Protein AF-A0A923M7L5-F1 (afdb_monomer_lite)

Structure (mmCIF, N/CA/C/O backbone):
data_AF-A0A923M7L5-F1
#
_entry.id   AF-A0A923M7L5-F1
#
loop_
_atom_site.group_PDB
_atom_site.id
_atom_site.type_symbol
_atom_site.label_atom_id
_atom_site.label_alt_id
_atom_site.label_comp_id
_atom_site.label_asym_id
_atom_site.label_entity_id
_atom_site.label_seq_id
_atom_site.pdbx_PDB_ins_code
_atom_site.Cartn_x
_atom_site.Cartn_y
_atom_site.Cartn_z
_atom_site.occupancy
_atom_site.B_iso_or_equiv
_atom_site.auth_seq_id
_atom_site.auth_comp_id
_atom_site.auth_asym_id
_atom_site.auth_atom_id
_atom_site.pdbx_PDB_model_num
ATOM 1 N N . MET A 1 1 ? -52.951 25.744 51.377 1.00 49.19 1 MET A N 1
ATOM 2 C CA . MET A 1 1 ? -53.387 24.644 50.490 1.00 49.19 1 MET A CA 1
ATOM 3 C C . MET A 1 1 ? -53.235 25.124 49.049 1.00 49.19 1 MET A C 1
ATOM 5 O O . MET A 1 1 ? -54.128 25.783 48.545 1.00 49.19 1 MET A O 1
ATOM 9 N N . LEU A 1 2 ? -52.065 24.909 48.439 1.00 42.78 2 LEU A N 1
ATOM 10 C CA . LEU A 1 2 ? -51.762 25.259 47.042 1.00 42.78 2 LEU A CA 1
ATOM 11 C C . LEU A 1 2 ? -51.123 24.039 46.345 1.00 42.78 2 LEU A C 1
ATOM 13 O O . LEU A 1 2 ? -50.432 23.270 47.021 1.00 42.78 2 LEU A O 1
ATOM 17 N N . PRO A 1 3 ? -51.369 23.828 45.039 1.00 54.91 3 PRO A N 1
ATOM 18 C CA . PRO A 1 3 ? -51.167 22.542 44.380 1.00 54.91 3 PRO A CA 1
ATOM 19 C C . PRO A 1 3 ? -49.726 22.342 43.880 1.00 54.91 3 PRO A C 1
ATOM 21 O O . PRO A 1 3 ? -49.092 23.247 43.348 1.00 54.91 3 PRO A O 1
ATOM 24 N N . ARG A 1 4 ? -49.230 21.108 44.039 1.00 51.22 4 ARG A N 1
ATOM 25 C CA . ARG A 1 4 ? -47.851 20.635 43.802 1.00 51.22 4 ARG A CA 1
ATOM 26 C C . ARG A 1 4 ? -47.690 19.838 42.488 1.00 51.22 4 ARG A C 1
ATOM 28 O O . ARG A 1 4 ? -46.887 18.916 42.437 1.00 51.22 4 ARG A O 1
ATOM 35 N N . ILE A 1 5 ? -48.483 20.117 41.447 1.00 56.72 5 ILE A N 1
ATOM 36 C CA . ILE A 1 5 ? -48.653 19.167 40.317 1.00 56.72 5 ILE A CA 1
ATOM 37 C C . ILE A 1 5 ? -48.049 19.638 38.972 1.00 56.72 5 ILE A C 1
ATOM 39 O O . ILE A 1 5 ? -47.994 18.869 38.022 1.00 56.72 5 ILE A O 1
ATOM 43 N N . ALA A 1 6 ? -47.492 20.843 38.852 1.00 53.41 6 ALA A N 1
ATOM 44 C CA . ALA A 1 6 ? -47.157 21.404 37.531 1.00 53.41 6 ALA A CA 1
ATOM 45 C C . ALA A 1 6 ? -45.663 21.362 37.124 1.00 53.41 6 ALA A C 1
ATOM 47 O O . ALA A 1 6 ? -45.173 22.337 36.565 1.00 53.41 6 ALA A O 1
ATOM 48 N N . LEU A 1 7 ? -44.905 20.290 37.410 1.00 53.66 7 LEU A N 1
ATOM 49 C CA . LEU A 1 7 ? -43.446 20.288 37.145 1.00 53.66 7 LEU A CA 1
ATOM 50 C C . LEU A 1 7 ? -42.842 18.951 36.669 1.00 53.66 7 LEU A C 1
ATOM 52 O O . LEU A 1 7 ? -41.665 18.693 36.899 1.00 53.66 7 LEU A O 1
ATOM 56 N N . LEU A 1 8 ? -43.623 18.098 35.994 1.00 55.53 8 LEU A N 1
ATOM 57 C CA . LEU A 1 8 ? -43.165 16.764 35.554 1.00 55.53 8 LEU A CA 1
ATOM 58 C C . LEU A 1 8 ? -43.290 16.475 34.047 1.00 55.53 8 LEU A C 1
ATOM 60 O O . LEU A 1 8 ? -43.042 15.352 33.622 1.00 55.53 8 LEU A O 1
ATOM 64 N N . SER A 1 9 ? -43.623 17.462 33.214 1.00 52.53 9 SER A N 1
ATOM 65 C CA . SER A 1 9 ? -43.976 17.233 31.801 1.00 52.53 9 SER A CA 1
ATOM 66 C C . SER A 1 9 ? -43.122 18.010 30.788 1.00 52.53 9 SER A C 1
ATOM 68 O O . SER A 1 9 ? -43.642 18.452 29.769 1.00 52.53 9 SER A O 1
ATOM 70 N N . LEU A 1 10 ? -41.818 18.188 31.044 1.00 53.19 10 LEU A N 1
ATOM 71 C CA . LEU A 1 10 ? -40.921 18.933 30.136 1.00 53.19 10 LEU A CA 1
ATOM 72 C C . LEU A 1 10 ? -39.550 18.273 29.872 1.00 53.19 10 LEU A C 1
ATOM 74 O O . LEU A 1 10 ? -38.581 18.960 29.569 1.00 53.19 10 LEU A O 1
ATOM 78 N N . LEU A 1 11 ? -39.461 16.940 29.959 1.00 58.88 11 LEU A N 1
ATOM 79 C CA . LEU A 1 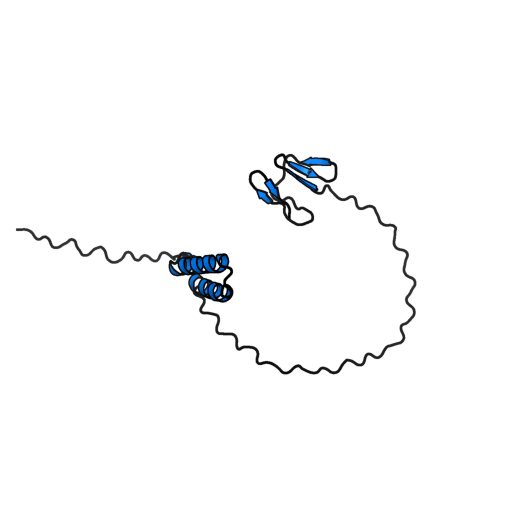11 ? -38.234 16.176 29.646 1.00 58.88 11 LEU A CA 1
ATOM 80 C C . LEU A 1 11 ? -38.398 15.145 28.514 1.00 58.88 11 LEU A C 1
ATOM 82 O O . LEU A 1 11 ? -37.556 14.270 28.341 1.00 58.88 11 LEU A O 1
ATOM 86 N N . ALA A 1 12 ? -39.453 15.257 27.709 1.00 55.94 12 ALA A N 1
ATOM 87 C CA . ALA A 1 12 ? -39.568 14.534 26.446 1.00 55.94 12 ALA A CA 1
ATOM 88 C C . ALA A 1 12 ? -39.401 15.545 25.304 1.00 55.94 12 ALA A C 1
ATOM 90 O O . ALA A 1 12 ? -39.971 16.624 25.390 1.00 55.94 12 ALA A O 1
ATOM 91 N N . PHE A 1 13 ? -38.662 15.186 24.251 1.00 53.50 13 PHE A N 1
ATOM 92 C CA . PHE A 1 13 ? -38.372 15.978 23.037 1.00 53.50 13 PHE A CA 1
ATOM 93 C C . PHE A 1 13 ? -37.066 16.787 22.999 1.00 53.50 13 PHE A C 1
ATOM 95 O O . PHE A 1 13 ? -37.038 17.930 22.558 1.00 53.50 13 PHE A O 1
ATOM 102 N N . ALA A 1 14 ? -35.944 16.136 23.317 1.00 50.66 14 ALA A N 1
ATOM 103 C CA . ALA A 1 14 ? -34.632 16.560 22.815 1.00 50.66 14 ALA A CA 1
ATOM 104 C C . ALA A 1 14 ? -33.859 15.397 22.165 1.00 50.66 14 ALA A C 1
ATOM 106 O O . ALA A 1 14 ? -32.672 15.208 22.405 1.00 50.66 14 ALA A O 1
ATOM 107 N N . SER A 1 15 ? -34.519 14.611 21.310 1.00 52.31 15 SER A N 1
ATOM 108 C CA . SER A 1 15 ? -33.831 13.752 20.333 1.00 52.31 15 SER A CA 1
ATOM 109 C C . SER A 1 15 ? -33.617 14.557 19.054 1.00 52.31 15 SER A C 1
ATOM 111 O O . SER A 1 15 ? -34.221 14.296 18.018 1.00 52.31 15 SER A O 1
ATOM 113 N N . ILE A 1 16 ? -32.813 15.615 19.164 1.00 52.38 16 ILE A N 1
ATOM 114 C CA . ILE A 1 16 ? -32.371 16.390 18.008 1.00 52.38 16 ILE A CA 1
ATOM 115 C C . ILE A 1 16 ? -31.444 15.474 17.213 1.00 52.38 16 ILE A C 1
ATOM 117 O O . ILE A 1 16 ? -30.499 14.906 17.765 1.00 52.38 16 ILE A O 1
ATOM 121 N N . ALA A 1 17 ? -31.759 15.313 15.932 1.00 51.75 17 ALA A N 1
ATOM 122 C CA . ALA A 1 17 ? -30.982 14.598 14.938 1.00 51.75 17 ALA A CA 1
ATOM 123 C C . ALA A 1 17 ? -29.565 15.184 14.832 1.00 51.75 17 ALA A C 1
ATOM 125 O O . ALA A 1 17 ? -29.267 16.005 13.970 1.00 51.75 17 ALA A O 1
ATOM 126 N N . ASN A 1 18 ? -28.669 14.750 15.714 1.00 53.81 18 ASN A N 1
ATOM 127 C CA . ASN A 1 18 ? -27.264 14.705 15.370 1.00 53.81 18 ASN A CA 1
ATOM 128 C C . ASN A 1 18 ? -27.171 13.668 14.260 1.00 53.81 18 ASN A C 1
ATOM 130 O O . ASN A 1 18 ? -27.592 12.528 14.458 1.00 53.81 18 ASN A O 1
ATOM 134 N N . ALA A 1 19 ? -26.653 14.059 13.100 1.00 54.62 19 ALA A N 1
ATOM 135 C CA . ALA A 1 19 ? -26.114 13.111 12.142 1.00 54.62 19 ALA A CA 1
ATOM 136 C C . ALA A 1 19 ? -24.983 12.362 12.862 1.00 54.62 19 ALA A C 1
ATOM 138 O O . ALA A 1 19 ? -23.826 12.777 12.846 1.00 54.62 19 ALA A O 1
ATOM 139 N N . GLN A 1 20 ? -25.357 11.344 13.637 1.00 64.44 20 GLN A N 1
ATOM 140 C CA . GLN A 1 20 ? -24.447 10.475 14.348 1.00 64.44 20 GLN A CA 1
ATOM 141 C C . GLN A 1 20 ? -23.643 9.807 13.256 1.00 64.44 20 GLN A C 1
ATOM 143 O O . GLN A 1 20 ? -24.189 9.044 12.463 1.00 64.44 20 GLN A O 1
ATOM 148 N N . ASP A 1 21 ? -22.373 10.190 13.174 1.00 81.06 21 ASP A N 1
ATOM 149 C CA . ASP A 1 21 ? -21.396 9.527 12.333 1.00 81.06 21 ASP A CA 1
ATOM 150 C C . ASP A 1 21 ? -21.574 8.014 12.543 1.00 81.06 21 ASP A C 1
ATOM 152 O O . ASP A 1 21 ? -21.353 7.540 13.665 1.00 81.06 21 ASP A O 1
ATOM 156 N N . PRO A 1 22 ? -22.050 7.260 11.535 1.00 81.81 22 PRO A N 1
ATOM 157 C CA . PRO A 1 22 ? -22.385 5.847 11.702 1.00 81.81 22 PRO A CA 1
ATOM 158 C C . PRO A 1 22 ? -21.165 5.031 12.150 1.00 81.81 22 PRO A C 1
ATOM 160 O O . PRO A 1 22 ? -21.312 4.019 12.838 1.00 81.81 22 PRO A O 1
ATOM 163 N N . LEU A 1 23 ? -19.956 5.535 11.875 1.00 88.00 23 LEU A N 1
ATOM 164 C CA . LEU A 1 23 ? -18.692 4.959 12.328 1.00 88.00 23 LEU A CA 1
ATOM 165 C C . LEU A 1 23 ? -18.475 5.076 13.843 1.00 88.00 23 LEU A C 1
ATOM 167 O O . LEU A 1 23 ? -17.693 4.319 14.410 1.00 88.00 23 LEU A O 1
ATOM 171 N N . LYS A 1 24 ? -19.164 6.001 14.517 1.00 89.62 24 LYS A N 1
ATOM 172 C CA . LYS A 1 24 ? -19.129 6.176 15.979 1.00 89.62 24 LYS A CA 1
ATOM 173 C C . LYS A 1 24 ? -20.294 5.494 16.692 1.00 89.62 24 LYS A C 1
ATOM 175 O O . LYS A 1 24 ? -20.459 5.679 17.898 1.00 89.62 24 LYS A O 1
ATOM 180 N N . SER A 1 25 ? -21.109 4.724 15.973 1.00 90.38 25 SER A N 1
ATOM 181 C CA . SER A 1 25 ? -22.165 3.929 16.594 1.00 90.38 25 SER A CA 1
ATOM 182 C C . SER A 1 25 ? -21.571 2.904 17.580 1.00 90.38 25 SER A C 1
ATOM 184 O O . SER A 1 25 ? -20.481 2.372 17.342 1.00 90.38 25 SER A O 1
ATOM 186 N N . PRO A 1 26 ? -22.270 2.596 18.690 1.00 92.69 26 PRO A N 1
ATOM 187 C CA . PRO A 1 26 ? -21.813 1.592 19.655 1.00 92.69 26 PRO A CA 1
ATOM 188 C C . PRO A 1 26 ? -21.688 0.191 19.033 1.00 92.69 26 PRO A C 1
ATOM 190 O O . PRO A 1 26 ? -20.896 -0.628 19.492 1.00 92.69 26 PRO A O 1
ATOM 193 N N . GLU A 1 27 ? -22.443 -0.087 17.969 1.00 92.81 27 GLU A N 1
ATOM 194 C CA . GLU A 1 27 ? -22.365 -1.352 17.239 1.00 92.81 27 GLU A CA 1
ATOM 195 C C . GLU A 1 27 ? -21.064 -1.466 16.434 1.00 92.81 27 GLU A C 1
ATOM 197 O O . GLU A 1 27 ? -20.388 -2.495 16.496 1.00 92.81 27 GLU A O 1
ATOM 202 N N . CYS A 1 28 ? -20.667 -0.397 15.733 1.00 95.19 28 CYS A N 1
ATOM 203 C CA . CYS A 1 28 ? -19.412 -0.365 14.984 1.00 95.19 28 CYS A CA 1
ATOM 204 C C . CYS A 1 28 ? -18.196 -0.526 15.905 1.00 95.19 28 CYS A C 1
ATOM 206 O O . CYS A 1 28 ? -17.300 -1.323 15.621 1.00 95.19 28 CYS A O 1
ATOM 208 N N . THR A 1 29 ? -18.175 0.177 17.040 1.00 95.38 29 THR A N 1
ATOM 209 C CA . THR A 1 29 ? -17.059 0.092 17.994 1.00 95.38 29 THR A CA 1
ATOM 210 C C . THR A 1 29 ? -16.946 -1.299 18.619 1.00 95.38 29 THR A C 1
ATOM 212 O O . THR A 1 29 ? -15.843 -1.842 18.700 1.00 95.38 29 THR A O 1
ATOM 215 N N . ALA A 1 30 ? -18.070 -1.929 18.977 1.00 96.69 30 ALA A N 1
ATOM 216 C CA . ALA A 1 30 ? -18.085 -3.305 19.472 1.00 96.69 30 ALA A CA 1
ATOM 217 C C . ALA A 1 30 ? -17.582 -4.308 18.418 1.00 96.69 30 ALA A C 1
ATOM 219 O O . ALA A 1 30 ? -16.792 -5.201 18.734 1.00 96.69 30 ALA A O 1
ATOM 220 N N . ALA A 1 31 ? -17.994 -4.153 17.157 1.00 96.50 31 ALA A N 1
ATOM 221 C CA . ALA A 1 31 ? -17.568 -5.039 16.080 1.00 96.50 31 ALA A CA 1
ATOM 222 C C . ALA A 1 31 ? -16.077 -4.870 15.724 1.00 96.50 31 ALA A C 1
ATOM 224 O O . ALA A 1 31 ? -15.394 -5.854 15.429 1.00 96.50 31 ALA A O 1
ATOM 225 N N . LEU A 1 32 ? -15.540 -3.647 15.804 1.00 97.25 32 LEU A N 1
ATOM 226 C CA . LEU A 1 32 ? -14.106 -3.393 15.639 1.00 97.25 32 LEU A CA 1
ATOM 227 C C . LEU A 1 32 ? -13.275 -4.026 16.761 1.00 97.25 32 LEU A C 1
ATOM 229 O O . LEU A 1 32 ? -12.284 -4.690 16.463 1.00 97.25 32 LEU A O 1
ATOM 233 N N . ALA A 1 33 ? -13.710 -3.928 18.020 1.00 97.94 33 ALA A N 1
ATOM 234 C CA . ALA A 1 33 ? -13.028 -4.585 19.140 1.00 97.94 33 ALA A CA 1
ATOM 235 C C . ALA A 1 33 ? -12.982 -6.122 18.976 1.00 97.94 33 ALA A C 1
ATOM 237 O O . ALA A 1 33 ? -11.975 -6.778 19.269 1.00 97.94 33 ALA A O 1
ATOM 238 N N . GLN A 1 34 ? -14.048 -6.721 18.433 1.00 97.44 34 GLN A N 1
ATOM 239 C CA . GLN A 1 34 ? -14.057 -8.147 18.088 1.00 97.44 34 GLN A CA 1
ATOM 240 C C . GLN A 1 34 ? -13.075 -8.476 16.955 1.00 97.44 34 GLN A C 1
ATOM 242 O O . GLN A 1 34 ? -12.371 -9.483 17.019 1.00 97.44 34 GLN A O 1
ATOM 247 N N . LEU A 1 35 ? -12.976 -7.625 15.932 1.00 98.00 35 LEU A N 1
ATOM 248 C CA . LEU A 1 35 ? -12.007 -7.805 14.850 1.00 98.00 35 LEU A CA 1
ATOM 249 C C . LEU A 1 35 ? -10.560 -7.705 15.350 1.00 98.00 35 LEU A C 1
ATOM 251 O O . LEU A 1 35 ? -9.713 -8.498 14.937 1.00 98.00 35 LEU A O 1
ATOM 255 N N . GLU A 1 36 ? -10.273 -6.755 16.235 1.00 98.19 36 GLU A N 1
ATOM 256 C CA . GLU A 1 36 ? -8.952 -6.582 16.843 1.00 98.19 36 GLU A CA 1
ATOM 257 C C . GLU A 1 36 ? -8.556 -7.794 17.688 1.00 98.19 36 GLU A C 1
ATOM 259 O O . GLU A 1 36 ? -7.463 -8.332 17.503 1.00 98.19 36 GLU A O 1
ATOM 264 N N . SER A 1 37 ? -9.460 -8.299 18.534 1.00 98.00 37 SER A N 1
ATOM 265 C CA . SER A 1 37 ? -9.198 -9.512 19.321 1.00 98.00 37 SER A CA 1
ATOM 266 C C . SER A 1 37 ? -9.006 -10.756 18.442 1.00 98.00 37 SER A C 1
ATOM 268 O O . SER A 1 37 ? -8.090 -11.543 18.684 1.00 98.00 37 SER A O 1
ATOM 270 N N . ALA A 1 38 ? -9.783 -10.905 17.361 1.00 98.00 38 ALA A N 1
ATOM 271 C CA . ALA A 1 38 ? -9.610 -11.996 16.401 1.00 98.00 38 ALA A CA 1
ATOM 272 C C . ALA A 1 38 ? -8.254 -11.936 15.674 1.00 98.00 38 ALA A C 1
ATOM 274 O O . ALA A 1 38 ? -7.643 -12.980 15.434 1.00 98.00 38 ALA A O 1
ATOM 275 N N . ARG A 1 39 ? -7.773 -10.729 15.335 1.00 97.88 39 ARG A N 1
ATOM 276 C CA . ARG A 1 39 ? -6.443 -10.515 14.739 1.00 97.88 39 ARG A CA 1
ATOM 277 C C . ARG A 1 39 ? -5.328 -10.828 15.731 1.00 97.88 39 ARG A C 1
ATOM 279 O O . ARG A 1 39 ? -4.405 -11.547 15.369 1.00 97.88 39 ARG A O 1
ATOM 286 N N . ALA A 1 40 ? -5.438 -10.351 16.971 1.00 98.12 40 ALA A N 1
ATOM 287 C CA . ALA A 1 40 ? -4.460 -10.631 18.024 1.00 98.12 40 ALA A CA 1
ATOM 288 C C . ALA A 1 40 ? -4.334 -12.138 18.311 1.00 98.12 40 ALA A C 1
ATOM 290 O O . ALA A 1 40 ? -3.238 -12.637 18.550 1.00 98.12 40 ALA A O 1
ATOM 291 N N . ALA A 1 41 ? -5.445 -12.875 18.222 1.00 97.56 41 ALA A N 1
ATOM 292 C CA . ALA A 1 41 ? -5.478 -14.325 18.389 1.00 97.56 41 ALA A CA 1
ATOM 293 C C . ALA A 1 41 ? -5.085 -15.126 17.129 1.00 97.56 41 ALA A C 1
ATOM 295 O O . ALA A 1 41 ? -5.126 -16.353 17.171 1.00 97.56 41 ALA A O 1
ATOM 296 N N . ASN A 1 42 ? -4.754 -14.473 16.004 1.00 96.31 42 ASN A N 1
ATOM 297 C CA . ASN A 1 42 ? -4.541 -15.122 14.700 1.00 96.31 42 ASN A CA 1
ATOM 298 C C . ASN A 1 42 ? -5.669 -16.104 14.325 1.00 96.31 42 ASN A C 1
ATOM 300 O O . ASN A 1 42 ? -5.430 -17.207 13.833 1.00 96.31 42 ASN A O 1
ATOM 304 N N . SER A 1 43 ? -6.920 -15.717 14.588 1.00 96.00 43 SER A N 1
ATOM 305 C CA . SER A 1 43 ? -8.069 -16.595 14.375 1.00 96.00 43 SER A CA 1
ATOM 306 C C . SER A 1 43 ? -8.236 -16.948 12.886 1.00 96.00 43 SER A C 1
ATOM 308 O O . SER A 1 43 ? -8.185 -16.054 12.036 1.00 96.00 43 SER A O 1
ATOM 310 N N . PRO A 1 44 ? -8.552 -18.209 12.528 1.00 96.12 44 PRO A N 1
ATOM 311 C CA . PRO A 1 44 ? -8.877 -18.569 11.143 1.00 96.12 44 PRO A CA 1
ATOM 312 C C . PRO A 1 44 ? -10.137 -17.850 10.625 1.00 96.12 44 PRO A C 1
ATOM 314 O O . PRO A 1 44 ? -10.373 -17.788 9.421 1.00 96.12 44 PRO A O 1
ATOM 317 N N . ASN A 1 45 ? -10.932 -17.258 11.524 1.00 94.62 45 ASN A N 1
ATOM 318 C CA . ASN A 1 45 ? -12.190 -16.585 11.212 1.00 94.62 45 ASN A CA 1
ATOM 319 C C . ASN A 1 45 ? -12.055 -15.061 11.036 1.00 94.62 45 ASN A C 1
ATOM 321 O O . ASN A 1 45 ? -13.075 -14.376 10.931 1.00 94.62 45 ASN A O 1
ATOM 325 N N . VAL A 1 46 ? -10.836 -14.504 10.987 1.00 97.62 46 VAL A N 1
ATOM 326 C CA . VAL A 1 46 ? -10.611 -13.046 10.857 1.00 97.62 46 VAL A CA 1
ATOM 327 C C . VAL A 1 46 ? -11.340 -12.451 9.647 1.00 97.62 46 VAL A C 1
ATOM 329 O O . VAL A 1 46 ? -11.845 -11.335 9.725 1.00 97.62 46 VAL A O 1
ATOM 332 N N . GLU A 1 47 ? -11.435 -13.180 8.534 1.00 95.06 47 GLU A N 1
ATOM 333 C CA . GLU A 1 47 ? -12.182 -12.737 7.348 1.00 95.06 47 GLU A CA 1
ATOM 334 C C . GLU A 1 47 ? -13.683 -12.579 7.631 1.00 95.06 47 GLU A C 1
ATOM 336 O O . GLU A 1 47 ? -14.283 -11.565 7.272 1.00 95.06 47 GLU A O 1
ATOM 341 N N . THR A 1 48 ? -14.284 -13.553 8.314 1.00 94.81 48 THR A N 1
ATOM 342 C CA . THR A 1 48 ? -15.704 -13.538 8.685 1.00 94.81 48 THR A CA 1
ATOM 343 C C . THR A 1 48 ? -16.008 -12.381 9.634 1.00 94.81 48 THR A C 1
ATOM 345 O O . THR A 1 48 ? -16.948 -11.624 9.399 1.00 94.81 48 THR A O 1
ATOM 348 N N . VAL A 1 49 ? -15.171 -12.187 10.661 1.00 96.44 49 VAL A N 1
ATOM 349 C CA . VAL A 1 49 ? -15.327 -11.092 11.636 1.00 96.44 49 VAL A CA 1
ATOM 350 C C . VAL A 1 49 ? -15.117 -9.728 10.974 1.00 96.44 49 VAL A C 1
ATOM 352 O O . VAL A 1 49 ? -15.839 -8.779 11.269 1.00 96.44 49 VAL A O 1
ATOM 355 N N . ARG A 1 50 ? -14.195 -9.621 10.008 1.00 96.06 50 ARG A N 1
ATOM 356 C CA . ARG A 1 50 ? -13.984 -8.383 9.243 1.00 96.06 50 ARG A CA 1
ATOM 357 C C . ARG A 1 50 ? -15.226 -7.982 8.455 1.00 96.06 50 ARG A C 1
ATOM 359 O O . ARG A 1 50 ? -15.590 -6.810 8.476 1.00 96.06 50 ARG A O 1
ATOM 366 N N . ARG A 1 51 ? -15.881 -8.941 7.787 1.00 93.69 51 ARG A N 1
ATOM 367 C CA . ARG A 1 51 ? -17.139 -8.690 7.061 1.00 93.69 51 ARG A CA 1
ATOM 368 C C . ARG A 1 51 ? -18.269 -8.285 8.006 1.00 93.69 51 ARG A C 1
ATOM 370 O O . ARG A 1 51 ? -19.041 -7.389 7.681 1.00 93.69 51 ARG A O 1
ATOM 377 N N . ALA A 1 52 ? -18.358 -8.915 9.178 1.00 93.44 52 ALA A N 1
ATOM 378 C CA . ALA A 1 52 ? -19.330 -8.529 10.198 1.00 93.44 52 ALA A CA 1
ATOM 379 C C . ALA A 1 52 ? -19.105 -7.081 10.674 1.00 93.44 52 ALA A C 1
ATOM 381 O O . ALA A 1 52 ? -20.049 -6.295 10.693 1.00 93.44 52 ALA A O 1
ATOM 382 N N . ALA A 1 53 ? -17.853 -6.699 10.953 1.00 95.12 53 ALA A N 1
ATOM 383 C CA . ALA A 1 53 ? -17.500 -5.338 11.351 1.00 95.12 53 ALA A CA 1
ATOM 384 C C . ALA A 1 53 ? -17.792 -4.301 10.258 1.00 95.12 53 ALA A C 1
ATOM 386 O O . ALA A 1 53 ? -18.357 -3.252 10.551 1.00 95.12 53 ALA A O 1
ATOM 387 N N . SER A 1 54 ? -17.492 -4.596 8.987 1.00 92.69 54 SER A N 1
ATOM 388 C CA . SER A 1 54 ? -17.843 -3.684 7.891 1.00 92.69 54 SER A CA 1
ATOM 389 C C . SER A 1 54 ? -19.353 -3.489 7.756 1.00 92.69 54 SER A C 1
ATOM 391 O O . SER A 1 54 ? -19.804 -2.367 7.542 1.00 92.69 54 SER A O 1
ATOM 393 N N . ASN A 1 55 ? -20.143 -4.554 7.918 1.00 91.44 55 ASN A N 1
ATOM 394 C CA . ASN A 1 55 ? -21.600 -4.455 7.834 1.00 91.44 55 ASN A CA 1
ATOM 395 C C . ASN A 1 55 ? -22.170 -3.615 8.986 1.00 91.44 55 ASN A C 1
ATOM 397 O O . ASN A 1 55 ? -23.039 -2.781 8.748 1.00 91.44 55 ASN A O 1
ATOM 401 N N . ALA A 1 56 ? -21.642 -3.790 10.202 1.00 92.38 56 ALA A N 1
ATOM 402 C CA . ALA A 1 56 ? -22.034 -3.005 11.370 1.00 92.38 56 ALA A CA 1
ATOM 403 C C . ALA A 1 56 ? -21.664 -1.516 11.233 1.00 92.38 56 ALA A C 1
ATOM 405 O O . ALA A 1 56 ? -22.453 -0.651 11.591 1.00 92.38 56 ALA A O 1
ATOM 406 N N . CYS A 1 57 ? -20.486 -1.200 10.683 1.00 92.31 57 CYS A N 1
ATOM 407 C CA . CYS A 1 57 ? -20.009 0.183 10.583 1.00 92.31 57 CYS A CA 1
ATOM 408 C C . CYS A 1 57 ? -20.604 0.973 9.414 1.00 92.31 57 CYS A C 1
ATOM 410 O O . CYS A 1 57 ? -20.865 2.166 9.546 1.00 92.31 57 CYS A O 1
ATOM 412 N N . PHE A 1 58 ? -20.787 0.335 8.258 1.00 90.81 58 PHE A N 1
ATOM 413 C CA . PHE A 1 58 ? -21.221 1.031 7.044 1.00 90.81 58 PHE A CA 1
ATOM 414 C C . PHE A 1 58 ? -22.709 0.858 6.748 1.00 90.81 58 PHE A C 1
ATOM 416 O O . PHE A 1 58 ? -23.215 1.499 5.830 1.00 90.81 58 PHE A O 1
ATOM 423 N N . GLY A 1 59 ? -23.409 -0.023 7.474 1.00 79.88 59 GLY A N 1
ATOM 424 C CA . GLY A 1 59 ? -24.830 -0.298 7.255 1.00 79.88 59 GLY A CA 1
ATOM 425 C C . GLY A 1 59 ? -25.147 -0.813 5.849 1.00 79.88 59 GLY A C 1
ATOM 426 O O . GLY A 1 59 ? -26.312 -0.867 5.469 1.00 79.88 59 GLY A O 1
ATOM 427 N N . VAL A 1 60 ? -24.129 -1.176 5.059 1.00 71.69 60 VAL A N 1
ATOM 428 C CA . VAL A 1 60 ? -24.313 -1.761 3.735 1.00 71.69 60 VAL A CA 1
ATOM 429 C C . VAL A 1 60 ? -24.720 -3.210 3.979 1.00 71.69 60 VAL A C 1
ATOM 431 O O . VAL A 1 60 ? -23.871 -3.999 4.409 1.00 71.69 60 VAL A O 1
ATOM 434 N N . PRO A 1 61 ? -25.994 -3.592 3.754 1.00 61.06 61 PRO A N 1
ATOM 435 C CA . PRO A 1 61 ? -26.369 -4.995 3.817 1.00 61.06 61 PRO A CA 1
ATOM 436 C C . PRO A 1 61 ? -25.463 -5.733 2.839 1.00 61.06 61 PRO A C 1
ATOM 438 O O . PRO A 1 61 ? -25.293 -5.263 1.711 1.00 61.06 61 PRO A O 1
ATOM 441 N N . ALA A 1 62 ? -24.841 -6.827 3.301 1.00 60.66 62 ALA A N 1
ATOM 442 C CA . ALA A 1 62 ? -23.909 -7.636 2.521 1.00 60.66 62 ALA A CA 1
ATOM 443 C C . ALA A 1 62 ? -24.415 -7.710 1.081 1.00 60.66 62 ALA A C 1
ATOM 445 O O . ALA A 1 62 ? -25.497 -8.255 0.855 1.00 60.66 62 ALA A O 1
ATOM 446 N N . ALA A 1 63 ? -23.696 -7.044 0.165 1.00 60.03 63 ALA A N 1
ATOM 447 C CA . ALA A 1 63 ? -24.181 -6.785 -1.183 1.00 60.03 63 ALA A CA 1
ATOM 448 C C . ALA A 1 63 ? -24.797 -8.071 -1.726 1.00 60.03 63 ALA A C 1
ATOM 450 O O . ALA A 1 63 ? -24.094 -9.085 -1.743 1.00 60.03 63 ALA A O 1
ATOM 451 N N . SER A 1 64 ? -26.099 -8.014 -2.063 1.00 59.47 64 SER A N 1
ATOM 452 C CA . SER A 1 64 ? -26.893 -9.106 -2.644 1.00 59.47 64 SER A CA 1
ATOM 453 C C . SER A 1 64 ? -25.949 -10.031 -3.382 1.00 59.47 64 SER A C 1
ATOM 455 O O . SER A 1 64 ? -25.391 -9.586 -4.390 1.00 59.47 64 SER A O 1
ATOM 457 N N . ALA A 1 65 ? -25.706 -11.225 -2.823 1.00 62.22 65 ALA A N 1
ATOM 458 C CA . ALA A 1 65 ? -24.676 -12.143 -3.284 1.00 62.22 65 ALA A CA 1
ATOM 459 C C . ALA A 1 65 ? -24.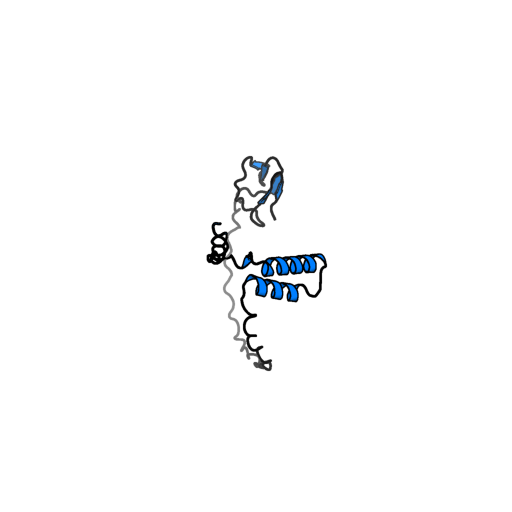736 -12.177 -4.805 1.00 62.22 65 ALA A C 1
ATOM 461 O O . ALA A 1 65 ? -25.702 -12.688 -5.375 1.00 62.22 65 ALA A O 1
ATOM 462 N N . ARG A 1 66 ? -23.774 -11.508 -5.459 1.00 62.97 66 ARG A N 1
ATOM 463 C CA . ARG A 1 66 ? -23.761 -11.420 -6.916 1.00 62.97 66 ARG A CA 1
ATOM 464 C C . ARG A 1 66 ? -23.839 -12.870 -7.373 1.00 62.97 66 ARG A C 1
ATOM 466 O O . ARG A 1 66 ? -23.001 -13.633 -6.882 1.00 62.97 66 ARG A O 1
ATOM 473 N N . PRO A 1 67 ? -24.842 -13.264 -8.185 1.00 66.94 67 PRO A N 1
ATOM 474 C CA . PRO A 1 67 ? -25.067 -14.662 -8.518 1.00 66.94 67 PRO A CA 1
ATOM 475 C C . PRO A 1 67 ? -23.716 -15.237 -8.901 1.00 66.94 67 PRO A C 1
ATOM 477 O O . PRO A 1 67 ? -23.035 -14.684 -9.776 1.00 66.94 67 PRO A O 1
ATOM 480 N N . SER A 1 68 ? -23.264 -16.224 -8.121 1.00 65.12 68 SER A N 1
ATOM 481 C CA . SER A 1 68 ? -21.970 -16.845 -8.345 1.00 65.12 68 SER A CA 1
ATOM 482 C C . SER A 1 68 ? -21.952 -17.226 -9.814 1.00 65.12 68 SER A C 1
ATOM 484 O O . SER A 1 68 ? -22.921 -17.801 -10.312 1.00 65.12 68 SER A O 1
ATOM 486 N N . ARG A 1 69 ? -20.914 -16.801 -10.548 1.00 65.62 69 ARG A N 1
ATOM 487 C CA . ARG A 1 69 ? -20.781 -17.196 -11.950 1.00 65.62 69 ARG A CA 1
ATOM 488 C C . ARG A 1 69 ? -20.880 -18.715 -11.961 1.00 65.62 69 ARG A C 1
ATOM 490 O O . ARG A 1 69 ? -19.991 -19.381 -11.433 1.00 65.62 69 ARG A O 1
ATOM 497 N N . SER A 1 70 ? -21.984 -19.235 -12.491 1.00 73.38 70 SER A N 1
ATOM 498 C CA . SER A 1 70 ? -22.162 -20.660 -12.713 1.00 73.38 70 SER A CA 1
ATOM 499 C C . SER A 1 70 ? -20.920 -21.138 -13.443 1.00 73.38 70 SER A C 1
ATOM 501 O O . SER A 1 70 ? -20.495 -20.476 -14.393 1.00 73.38 70 SER A O 1
ATOM 503 N N . VAL A 1 71 ? -20.315 -22.220 -12.959 1.00 70.88 71 VAL A N 1
ATOM 504 C CA . VAL A 1 71 ? -19.093 -22.795 -13.523 1.00 70.88 71 VAL A CA 1
ATOM 505 C C . VAL A 1 71 ? -19.332 -23.040 -15.010 1.00 70.88 71 VAL A C 1
ATOM 507 O O . VAL A 1 71 ? -20.001 -23.993 -15.399 1.00 70.88 71 VAL A O 1
ATOM 510 N N . GLN A 1 72 ? -18.850 -22.125 -15.846 1.00 79.56 72 GLN A N 1
ATOM 511 C CA . GLN A 1 72 ? -18.943 -22.262 -17.285 1.00 79.56 72 GLN A CA 1
ATOM 512 C C . GLN A 1 72 ? -17.894 -23.294 -17.681 1.00 79.56 72 GLN A C 1
ATOM 514 O O . GLN A 1 72 ? -16.724 -23.159 -17.315 1.00 79.56 72 GLN A O 1
ATOM 519 N N . ALA A 1 73 ? -18.322 -24.351 -18.374 1.00 82.69 73 ALA A N 1
ATOM 520 C CA . ALA A 1 73 ? -17.404 -25.368 -18.863 1.00 82.69 73 ALA A CA 1
ATOM 521 C C . ALA A 1 73 ? -16.281 -24.693 -19.681 1.00 82.69 73 ALA A C 1
ATOM 523 O O . ALA A 1 73 ? -16.578 -23.783 -20.464 1.00 82.69 73 ALA A O 1
ATOM 524 N N . PRO A 1 74 ? -15.007 -25.095 -19.509 1.00 83.25 74 PRO A N 1
ATOM 525 C CA . PRO A 1 74 ? -13.901 -24.497 -20.243 1.00 83.25 74 PRO A CA 1
ATOM 526 C C . PRO A 1 74 ? -14.145 -24.577 -21.752 1.00 83.25 74 PRO A C 1
ATOM 528 O O . PRO A 1 74 ? -14.321 -25.664 -22.306 1.00 83.25 74 PRO A O 1
ATOM 531 N N . ILE A 1 75 ? -14.146 -23.428 -22.426 1.00 86.44 75 ILE A N 1
ATOM 532 C CA . ILE A 1 75 ? -14.216 -23.370 -23.886 1.00 86.44 75 ILE A CA 1
ATOM 533 C C . ILE A 1 75 ? -12.903 -23.951 -24.421 1.00 86.44 75 ILE A C 1
ATOM 535 O O . ILE A 1 75 ? -11.834 -23.378 -24.213 1.00 86.44 75 ILE A O 1
ATOM 539 N N . ARG A 1 76 ? -12.969 -25.101 -25.104 1.00 82.44 76 ARG A N 1
ATOM 540 C CA . ARG A 1 76 ? -11.817 -25.642 -25.834 1.00 82.44 76 ARG A CA 1
ATOM 541 C C . ARG A 1 76 ? -11.658 -24.876 -27.139 1.00 82.44 76 ARG A C 1
ATOM 543 O O . ARG A 1 76 ? -12.359 -25.142 -28.109 1.00 82.44 76 ARG A O 1
ATOM 550 N N . VAL A 1 77 ? -10.733 -23.924 -27.149 1.00 89.00 77 VAL A N 1
ATOM 551 C CA . VAL A 1 77 ? -10.300 -23.250 -28.374 1.00 89.00 77 VAL A CA 1
ATOM 552 C C . VAL A 1 77 ? -9.234 -24.129 -29.041 1.00 89.00 7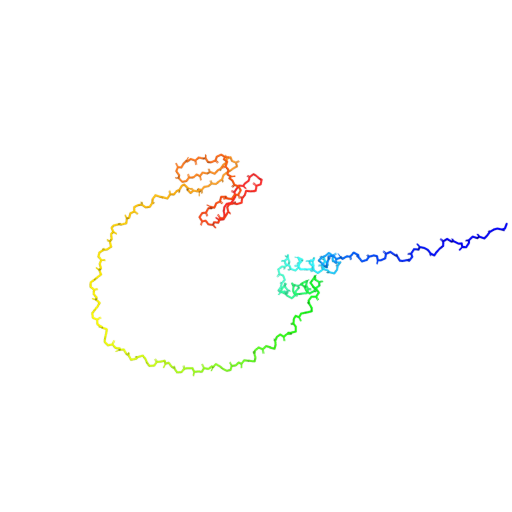7 VAL A C 1
ATOM 554 O O . VAL A 1 77 ? -8.249 -24.463 -28.376 1.00 89.00 77 VAL A O 1
ATOM 557 N N . PRO A 1 78 ? -9.408 -24.556 -30.306 1.00 90.12 78 PRO A N 1
ATOM 558 C CA . PRO A 1 78 ? -8.359 -25.270 -31.023 1.00 90.12 78 PRO A CA 1
ATOM 559 C C . PRO A 1 78 ? -7.117 -24.374 -31.166 1.00 90.12 78 PRO A C 1
ATOM 561 O O . PRO A 1 78 ? -7.260 -23.161 -31.348 1.00 90.12 78 PRO A O 1
ATOM 564 N N . PRO A 1 79 ? -5.899 -24.935 -31.067 1.00 85.94 79 PRO A N 1
ATOM 565 C CA . PRO A 1 79 ? -4.680 -24.154 -31.215 1.00 85.94 79 PRO A CA 1
ATOM 566 C C . PRO A 1 79 ? -4.637 -23.518 -32.613 1.00 85.94 79 PRO A C 1
ATOM 568 O O . PRO A 1 79 ? -4.979 -24.187 -33.593 1.00 85.94 79 PRO A O 1
ATOM 571 N N . PRO A 1 80 ? -4.235 -22.241 -32.734 1.00 86.75 80 PRO A N 1
ATOM 572 C CA . PRO A 1 80 ? -4.117 -21.605 -34.035 1.00 86.75 80 PRO A CA 1
ATOM 573 C C . PRO A 1 80 ? -3.043 -22.322 -34.859 1.00 86.75 80 PRO A C 1
ATOM 575 O O . PRO A 1 80 ? -1.933 -22.561 -34.381 1.00 86.75 80 PRO A O 1
ATOM 578 N N . VAL A 1 81 ? -3.367 -22.650 -36.109 1.00 88.12 81 VAL A N 1
ATOM 579 C CA . VAL A 1 81 ? -2.375 -23.119 -37.079 1.00 88.12 81 VAL A CA 1
ATOM 580 C C . VAL A 1 81 ? -1.591 -21.894 -37.537 1.00 88.12 81 VAL A C 1
ATOM 582 O O . VAL A 1 81 ? -2.108 -21.055 -38.271 1.00 88.12 81 VAL A O 1
ATOM 585 N N . ILE A 1 82 ? -0.360 -21.752 -37.046 1.00 81.88 82 ILE A N 1
ATOM 586 C CA . ILE A 1 82 ? 0.541 -20.676 -37.460 1.00 81.88 82 ILE A CA 1
ATOM 587 C C . ILE A 1 82 ? 1.293 -21.161 -38.696 1.00 81.88 82 ILE A C 1
ATOM 589 O O . ILE A 1 82 ? 2.183 -22.006 -38.605 1.00 81.88 82 ILE A O 1
ATOM 593 N N . GLU A 1 83 ? 0.939 -20.619 -39.856 1.00 85.75 83 GLU A N 1
ATOM 594 C CA . GLU A 1 83 ? 1.691 -20.830 -41.087 1.00 85.75 83 GLU A CA 1
ATOM 595 C C . GLU A 1 83 ? 3.007 -20.038 -40.992 1.00 85.75 83 GLU A C 1
ATOM 597 O O . GLU A 1 83 ? 3.028 -18.804 -41.010 1.00 85.75 83 GLU A O 1
ATOM 602 N N . VAL A 1 84 ? 4.125 -20.742 -40.790 1.00 78.31 84 VAL A N 1
ATOM 603 C CA . VAL A 1 84 ? 5.440 -20.109 -40.639 1.00 78.31 84 VAL A CA 1
ATOM 604 C C . VAL A 1 84 ? 5.909 -19.630 -42.009 1.00 78.31 84 VAL A C 1
ATOM 606 O O . VAL A 1 84 ? 6.502 -20.379 -42.784 1.00 78.31 84 VAL A O 1
ATOM 609 N N . LYS A 1 85 ? 5.653 -18.356 -42.316 1.00 85.31 85 LYS A N 1
ATOM 610 C CA . LYS A 1 85 ? 6.236 -17.704 -43.490 1.00 85.31 85 LYS A CA 1
ATOM 611 C C . LYS A 1 85 ? 7.768 -17.689 -43.352 1.00 85.31 85 LYS A C 1
ATOM 613 O O . LYS A 1 85 ? 8.261 -17.278 -42.297 1.00 85.31 85 LYS A O 1
ATOM 618 N N . PRO A 1 86 ? 8.534 -18.073 -44.392 1.00 83.44 86 PRO A N 1
ATOM 619 C CA . PRO A 1 86 ? 9.987 -17.950 -44.384 1.00 83.44 86 PRO A CA 1
ATOM 620 C C . PRO A 1 86 ? 10.404 -16.522 -44.021 1.00 83.44 86 PRO A C 1
ATOM 622 O O . PRO A 1 86 ? 10.005 -15.553 -44.675 1.00 83.44 86 PRO A O 1
ATOM 625 N N . ARG A 1 87 ? 11.165 -16.388 -42.930 1.00 80.81 87 ARG A N 1
ATOM 626 C CA . ARG A 1 87 ? 11.629 -15.093 -42.431 1.00 80.81 87 ARG A CA 1
ATOM 627 C C . ARG A 1 87 ? 12.676 -14.550 -43.398 1.00 80.81 87 ARG A C 1
ATOM 629 O O . ARG A 1 87 ? 13.703 -15.188 -43.613 1.00 80.81 87 ARG A O 1
ATOM 636 N N . ALA A 1 88 ? 12.417 -13.375 -43.967 1.00 85.56 88 ALA A N 1
ATOM 637 C CA . ALA A 1 88 ? 13.424 -12.651 -44.732 1.00 85.56 88 ALA A CA 1
ATOM 638 C C . ALA A 1 88 ? 14.642 -12.333 -43.834 1.00 85.56 88 ALA A C 1
ATOM 640 O O . ALA A 1 88 ? 14.460 -12.139 -42.624 1.00 85.56 88 ALA A O 1
ATOM 641 N N . PRO A 1 89 ? 15.865 -12.271 -44.389 1.00 86.69 89 PRO A N 1
ATOM 642 C CA . PRO A 1 89 ? 17.051 -11.878 -43.634 1.00 86.69 89 PRO A CA 1
ATOM 643 C C . PRO A 1 89 ? 16.827 -10.528 -42.944 1.00 86.69 89 PRO A C 1
ATOM 645 O O . PRO A 1 89 ? 16.332 -9.589 -43.571 1.00 86.69 89 PRO A O 1
ATOM 648 N N . LEU A 1 90 ? 17.166 -10.429 -41.654 1.00 86.25 90 LEU A N 1
ATOM 649 C CA . LEU A 1 90 ? 17.130 -9.137 -40.970 1.00 86.25 90 LEU A CA 1
ATOM 650 C C . LEU A 1 90 ? 18.210 -8.211 -41.552 1.00 86.25 90 LEU A C 1
ATOM 652 O O . LEU A 1 90 ? 19.304 -8.685 -41.870 1.00 86.25 90 LEU A O 1
ATOM 656 N N . PRO A 1 91 ? 17.933 -6.901 -41.664 1.00 87.00 91 PRO A N 1
ATOM 657 C CA . PRO A 1 91 ? 18.957 -5.926 -42.009 1.00 87.00 91 PRO A CA 1
ATOM 658 C C . PRO A 1 91 ? 20.045 -5.867 -40.920 1.00 87.00 91 PRO A C 1
ATOM 660 O O . PRO A 1 91 ? 19.785 -6.228 -39.766 1.00 87.00 91 PRO A O 1
ATOM 663 N N . PRO A 1 92 ? 21.260 -5.403 -41.263 1.00 86.69 92 PRO A N 1
ATOM 664 C CA . PRO A 1 92 ? 22.335 -5.230 -40.292 1.00 86.69 92 PRO A CA 1
ATOM 665 C C . PRO A 1 92 ? 21.912 -4.267 -39.176 1.00 86.69 92 PRO A C 1
ATOM 667 O O . PRO A 1 92 ? 21.312 -3.221 -39.428 1.00 86.69 92 PRO A O 1
ATOM 670 N N . ILE A 1 93 ? 22.224 -4.640 -37.932 1.00 83.69 93 ILE A N 1
ATOM 671 C CA . ILE A 1 93 ? 21.916 -3.834 -36.748 1.00 83.69 93 ILE A CA 1
ATOM 672 C C . ILE A 1 93 ? 22.856 -2.618 -36.745 1.00 83.69 93 ILE A C 1
ATOM 674 O O . ILE A 1 93 ? 24.073 -2.809 -36.811 1.00 83.69 93 ILE A O 1
ATOM 678 N N . PRO A 1 94 ? 22.335 -1.383 -36.667 1.00 84.44 94 PRO A N 1
ATOM 679 C CA . PRO A 1 94 ? 23.173 -0.199 -36.555 1.00 84.44 94 PRO A CA 1
ATOM 680 C C . PRO A 1 94 ? 23.952 -0.212 -35.236 1.00 84.44 94 PRO A C 1
ATOM 682 O O . PRO A 1 94 ? 23.429 -0.583 -34.184 1.00 84.44 94 PRO A O 1
ATOM 685 N N . THR A 1 95 ? 25.213 0.207 -35.293 1.00 87.44 95 THR A N 1
ATOM 686 C CA . THR A 1 95 ? 26.084 0.337 -34.125 1.00 87.44 95 THR A CA 1
ATOM 687 C C . THR A 1 95 ? 25.500 1.376 -33.170 1.00 87.44 95 THR A C 1
ATOM 689 O O . THR A 1 95 ? 25.302 2.530 -33.553 1.00 87.44 95 THR A O 1
ATOM 692 N N . LEU A 1 96 ? 25.204 0.976 -31.929 1.00 85.81 96 LEU A N 1
ATOM 693 C CA . LEU A 1 96 ? 24.751 1.919 -30.909 1.00 85.81 96 LEU A CA 1
ATOM 694 C C . LEU A 1 96 ? 25.901 2.855 -30.498 1.00 85.81 96 LEU A C 1
ATOM 696 O O . LEU A 1 96 ? 27.052 2.411 -30.430 1.00 85.81 96 LEU A O 1
ATOM 700 N N . PRO A 1 97 ? 25.609 4.134 -30.204 1.00 85.94 97 PRO A N 1
ATOM 701 C CA . PRO A 1 97 ? 26.596 5.042 -29.637 1.00 85.94 97 PRO A CA 1
ATOM 702 C C . PRO A 1 97 ? 27.088 4.531 -28.270 1.00 85.94 97 PRO A C 1
ATOM 704 O O . PRO A 1 97 ? 26.350 3.822 -27.575 1.00 85.94 97 PRO A O 1
ATOM 707 N N . PRO A 1 98 ? 28.325 4.880 -27.865 1.00 88.69 98 PRO A N 1
ATOM 708 C CA . PRO A 1 98 ? 28.858 4.484 -26.569 1.00 88.69 98 PRO A CA 1
ATOM 709 C C . PRO A 1 98 ? 27.978 5.030 -25.429 1.00 88.69 98 PRO A C 1
ATOM 711 O O . PRO A 1 98 ? 27.435 6.133 -25.555 1.00 88.69 98 PRO A O 1
ATOM 714 N N . PRO A 1 99 ? 27.830 4.293 -24.311 1.00 86.75 99 PRO A N 1
ATOM 715 C CA . PRO A 1 99 ? 27.051 4.754 -23.169 1.00 86.75 99 PRO A CA 1
ATOM 716 C C . PRO A 1 99 ? 27.598 6.084 -22.650 1.00 86.75 99 PRO A C 1
ATOM 718 O O . PRO A 1 99 ? 28.769 6.181 -22.284 1.00 86.75 99 PRO A O 1
ATOM 721 N N . VAL A 1 100 ? 26.750 7.109 -22.600 1.00 88.44 100 VAL A N 1
ATOM 722 C CA . VAL A 1 100 ? 27.104 8.382 -21.966 1.00 88.44 100 VAL A CA 1
ATOM 723 C C . VAL A 1 100 ? 27.024 8.191 -20.446 1.00 88.44 100 VAL A C 1
ATOM 725 O O . VAL A 1 100 ? 26.008 7.677 -19.966 1.00 88.44 100 VAL A O 1
ATOM 728 N N . PRO A 1 101 ? 28.052 8.580 -19.667 1.00 88.69 101 PRO A N 1
ATOM 729 C CA . PRO A 1 101 ? 27.960 8.602 -18.214 1.00 88.69 101 PRO A CA 1
ATOM 730 C C . PRO A 1 101 ? 26.830 9.546 -17.795 1.00 88.69 101 PRO A C 1
ATOM 732 O O . PRO A 1 101 ? 26.916 10.756 -17.986 1.00 88.69 101 PRO A O 1
ATOM 735 N N . ILE A 1 102 ? 25.747 8.993 -17.253 1.00 86.69 102 ILE A N 1
ATOM 736 C CA . ILE A 1 102 ? 24.661 9.793 -16.687 1.00 86.69 102 ILE A CA 1
ATOM 737 C C . ILE A 1 102 ? 25.105 10.206 -15.288 1.00 86.69 102 ILE A C 1
ATOM 739 O O . ILE A 1 102 ? 25.191 9.362 -14.391 1.00 86.69 102 ILE A O 1
ATOM 743 N N . GLU A 1 103 ? 25.397 11.493 -15.109 1.00 83.31 103 GLU A N 1
ATOM 744 C CA . GLU A 1 103 ? 25.640 12.063 -13.789 1.00 83.31 103 GLU A CA 1
ATOM 745 C C . GLU A 1 103 ? 24.353 11.933 -12.968 1.00 83.31 103 GLU A C 1
ATOM 747 O O . GLU A 1 103 ? 23.311 12.508 -13.290 1.00 83.31 103 GLU A O 1
ATOM 752 N N . ARG A 1 104 ? 24.390 11.081 -11.943 1.00 81.31 104 ARG A N 1
ATOM 753 C CA . ARG A 1 104 ? 23.254 10.893 -11.043 1.00 81.31 104 ARG A CA 1
ATOM 754 C C . ARG A 1 104 ? 23.345 11.957 -9.960 1.00 81.31 104 ARG A C 1
ATOM 756 O O . ARG A 1 104 ? 24.391 12.098 -9.330 1.00 81.31 104 ARG A O 1
ATOM 763 N N . GLY A 1 105 ? 22.248 12.678 -9.741 1.00 79.62 105 GLY A N 1
ATOM 764 C CA . GLY A 1 105 ? 22.141 13.623 -8.632 1.00 79.62 105 GLY A CA 1
ATOM 765 C C . GLY A 1 105 ? 22.386 12.951 -7.271 1.00 79.62 105 GLY A C 1
ATOM 766 O O . GLY A 1 105 ? 22.351 11.720 -7.172 1.00 79.62 105 GLY A O 1
ATOM 767 N N . PRO A 1 106 ? 22.637 13.739 -6.215 1.00 81.12 106 PRO A N 1
ATOM 768 C CA . PRO A 1 106 ? 22.913 13.207 -4.888 1.00 81.12 106 PRO A CA 1
ATOM 769 C C . PRO A 1 106 ? 21.728 12.377 -4.379 1.00 81.12 106 PRO A C 1
ATOM 771 O O . PRO A 1 106 ? 20.606 12.871 -4.273 1.00 81.12 106 PRO A O 1
ATOM 774 N N . THR A 1 107 ? 21.979 11.110 -4.056 1.00 83.88 107 THR A N 1
ATOM 775 C CA . THR A 1 107 ? 20.995 10.185 -3.482 1.00 83.88 107 THR A CA 1
ATOM 776 C C . THR A 1 107 ? 21.296 9.974 -2.009 1.00 83.88 107 THR A C 1
ATOM 7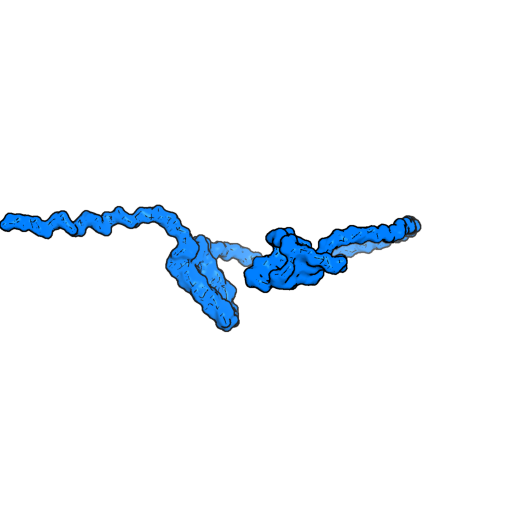78 O O . THR A 1 107 ? 22.453 9.754 -1.647 1.00 83.88 107 THR A O 1
ATOM 781 N N . ILE A 1 108 ? 20.267 9.991 -1.165 1.00 82.25 108 ILE A N 1
ATOM 782 C CA . ILE A 1 108 ? 20.408 9.677 0.260 1.00 82.25 108 ILE A CA 1
ATOM 783 C C . ILE A 1 108 ? 20.840 8.216 0.415 1.00 82.25 108 ILE A C 1
ATOM 785 O O . ILE A 1 108 ? 20.201 7.326 -0.144 1.00 82.25 108 ILE A O 1
ATOM 789 N N . SER A 1 109 ? 21.914 7.976 1.164 1.00 85.81 109 SER A N 1
ATOM 790 C CA . SER A 1 109 ? 22.436 6.640 1.468 1.00 85.81 109 SER A CA 1
ATOM 791 C C . SER A 1 109 ? 22.034 6.158 2.861 1.00 85.81 109 SER A C 1
ATOM 793 O O . SER A 1 109 ? 21.723 4.982 3.032 1.00 85.81 109 SER A O 1
ATOM 795 N N . SER A 1 110 ? 22.024 7.048 3.855 1.00 83.75 110 SER A N 1
ATOM 796 C CA . SER A 1 110 ? 21.616 6.742 5.228 1.00 83.75 110 SER A CA 1
ATOM 797 C C . SER A 1 110 ? 21.111 7.993 5.943 1.00 83.75 110 SER A C 1
ATOM 799 O O . SER A 1 110 ? 21.502 9.109 5.606 1.00 83.75 110 SER A O 1
ATOM 801 N N . CYS A 1 111 ? 20.250 7.823 6.945 1.00 80.69 111 CYS A N 1
ATOM 802 C CA . CYS A 1 111 ? 19.843 8.909 7.831 1.00 80.69 111 CYS A CA 1
ATOM 803 C C . CYS A 1 111 ? 20.063 8.508 9.289 1.00 80.69 111 CYS A C 1
ATOM 805 O O . CYS A 1 111 ? 19.842 7.361 9.672 1.00 80.69 111 CYS A O 1
ATOM 807 N N . ASP A 1 112 ? 20.509 9.466 10.092 1.00 82.88 112 ASP A N 1
ATOM 808 C CA . ASP A 1 112 ? 20.701 9.347 11.532 1.00 82.88 112 ASP A CA 1
ATOM 809 C C . ASP A 1 112 ? 19.976 10.496 12.261 1.00 82.88 112 ASP A C 1
ATOM 811 O O . ASP A 1 112 ? 19.329 11.343 11.640 1.00 82.88 112 ASP A O 1
ATOM 815 N N . ALA A 1 113 ? 20.068 10.533 13.594 1.00 77.44 113 ALA A N 1
ATOM 816 C CA . ALA A 1 113 ? 19.402 11.552 14.411 1.00 77.44 113 ALA A CA 1
ATOM 817 C C . ALA A 1 113 ? 19.882 12.993 14.142 1.00 77.44 113 ALA A C 1
ATOM 819 O O . ALA A 1 113 ? 19.216 13.940 14.553 1.00 77.44 113 ALA A O 1
ATOM 820 N N . ALA A 1 114 ? 21.025 13.174 13.478 1.00 81.69 114 ALA A N 1
ATOM 821 C CA . ALA A 1 114 ? 21.617 14.478 13.206 1.00 81.69 114 ALA A CA 1
ATOM 822 C C . ALA A 1 114 ? 21.698 14.813 11.700 1.00 81.69 114 ALA A C 1
ATOM 824 O O . ALA A 1 114 ? 22.282 15.834 11.335 1.00 81.69 114 ALA A O 1
ATOM 825 N N . GLY A 1 115 ? 21.090 14.006 10.822 1.00 82.50 115 GLY A N 1
ATOM 826 C CA . GLY A 1 115 ? 20.838 14.353 9.422 1.00 82.50 115 GLY A CA 1
ATOM 827 C C . GLY A 1 115 ? 20.865 13.160 8.468 1.00 82.50 115 GLY A C 1
ATOM 828 O O . GLY A 1 115 ? 21.007 12.010 8.876 1.00 82.50 115 GLY A O 1
ATOM 829 N N . CYS A 1 116 ? 20.757 13.445 7.170 1.00 85.81 116 CYS A N 1
ATOM 830 C CA . CYS A 1 116 ? 20.886 12.430 6.124 1.00 85.81 116 CYS A CA 1
ATOM 831 C C . CYS A 1 116 ? 22.208 12.579 5.373 1.00 85.81 116 CYS A C 1
ATOM 833 O O . CYS A 1 116 ? 22.620 13.682 5.009 1.00 85.81 116 CYS A O 1
ATOM 835 N N . TRP A 1 117 ? 22.861 11.455 5.124 1.00 87.62 117 TRP A N 1
ATOM 836 C CA . TRP A 1 117 ? 24.048 11.346 4.296 1.00 87.62 117 TRP A CA 1
ATOM 837 C C . TRP A 1 117 ? 23.644 11.109 2.852 1.00 87.62 117 TRP A C 1
ATOM 839 O O . TRP A 1 117 ? 22.764 10.300 2.557 1.00 87.62 117 TRP A O 1
ATOM 849 N N . VAL A 1 118 ? 24.297 11.823 1.946 1.00 89.88 118 VAL A N 1
ATOM 850 C CA . VAL A 1 118 ? 24.197 11.592 0.506 1.00 89.88 118 VAL A CA 1
ATOM 851 C C . VAL A 1 118 ? 25.415 10.809 0.017 1.00 89.88 118 VAL A C 1
ATOM 853 O O . VAL A 1 118 ? 26.481 10.822 0.631 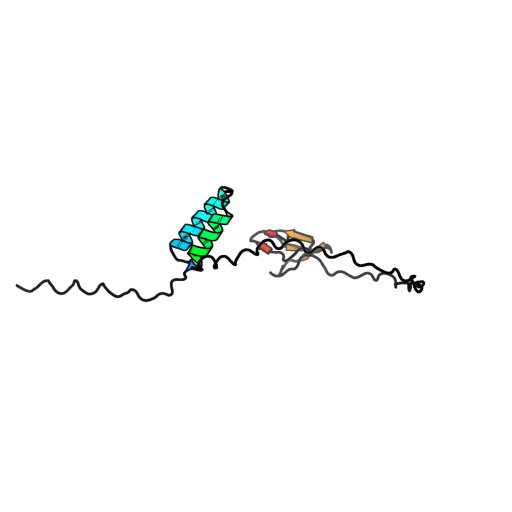1.00 89.88 118 VAL A O 1
ATOM 856 N N . ASN A 1 119 ? 25.265 10.105 -1.102 1.00 85.94 119 ASN A N 1
ATOM 857 C CA . ASN A 1 119 ? 26.289 9.248 -1.716 1.00 85.94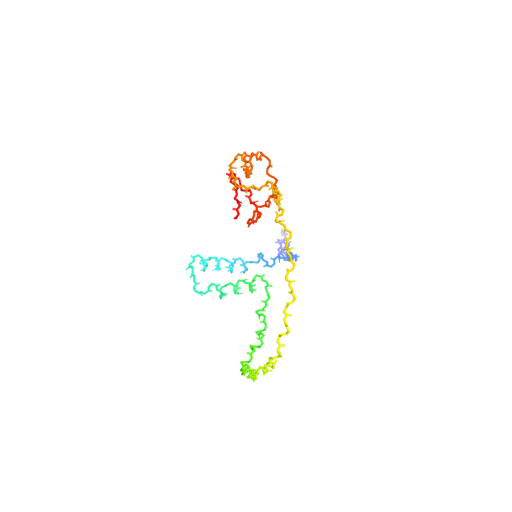 119 ASN A CA 1
ATOM 858 C C . ASN A 1 119 ? 27.621 9.952 -2.044 1.00 85.94 119 ASN A C 1
ATOM 860 O O . ASN A 1 119 ? 28.623 9.278 -2.256 1.00 85.94 119 ASN A O 1
ATOM 864 N N . ASN A 1 120 ? 27.650 11.283 -2.076 1.00 87.44 120 ASN A N 1
ATOM 865 C CA . ASN A 1 120 ? 28.867 12.079 -2.249 1.00 87.44 120 ASN A CA 1
ATOM 866 C C . ASN A 1 120 ? 29.587 12.404 -0.919 1.00 87.44 120 ASN A C 1
ATOM 868 O O . ASN A 1 120 ? 30.538 13.180 -0.921 1.00 87.44 120 ASN A O 1
ATOM 872 N N . GLY A 1 121 ? 29.135 11.848 0.210 1.00 89.94 121 GLY A N 1
ATOM 873 C CA . GLY A 1 121 ? 29.728 12.064 1.532 1.00 89.94 121 GLY A CA 1
ATOM 874 C C . GLY A 1 121 ? 29.321 13.376 2.206 1.00 89.94 121 GLY A C 1
ATOM 875 O O . GLY A 1 121 ? 29.777 13.649 3.312 1.00 89.94 121 GLY A O 1
ATOM 876 N N . ASN A 1 122 ? 28.455 14.182 1.585 1.00 91.12 122 ASN A N 1
ATOM 877 C CA . ASN A 1 122 ? 27.899 15.357 2.245 1.00 91.12 122 ASN A CA 1
ATOM 878 C C . ASN A 1 122 ? 26.776 14.981 3.211 1.00 91.12 122 ASN A C 1
ATOM 880 O O . ASN A 1 122 ? 26.030 14.018 3.014 1.00 91.12 122 ASN A O 1
ATOM 884 N N . ARG A 1 123 ? 26.626 15.806 4.246 1.00 89.00 123 ARG A N 1
ATOM 885 C CA . ARG A 1 123 ? 25.542 15.686 5.215 1.00 89.00 123 ARG A CA 1
ATOM 886 C C . ARG A 1 123 ? 24.518 16.792 5.004 1.00 89.00 123 ARG A C 1
ATOM 888 O O . ARG A 1 123 ? 24.843 17.976 5.077 1.00 89.00 123 ARG A O 1
ATOM 895 N N . LEU A 1 124 ? 23.271 16.401 4.774 1.00 86.44 124 LEU A N 1
ATOM 896 C CA . LEU A 1 124 ? 22.130 17.304 4.716 1.00 86.44 124 LEU A CA 1
ATOM 897 C C . LEU A 1 124 ? 21.640 17.571 6.141 1.00 86.44 124 LEU A C 1
ATOM 899 O O . LEU A 1 124 ? 21.101 16.678 6.794 1.00 86.44 124 LEU A O 1
ATOM 903 N N . GLN A 1 125 ? 21.831 18.805 6.614 1.00 83.38 125 GLN A N 1
ATOM 904 C CA . GLN A 1 125 ? 21.357 19.231 7.938 1.00 83.38 125 GLN A CA 1
ATOM 905 C C . GLN A 1 125 ? 19.846 19.482 7.982 1.00 83.38 125 GLN A C 1
ATOM 907 O O . GLN A 1 125 ? 19.239 19.398 9.042 1.00 83.38 125 GLN A O 1
ATOM 912 N N . HIS A 1 126 ? 19.238 19.789 6.834 1.00 78.56 126 HIS A N 1
ATOM 913 C CA . HIS A 1 126 ? 17.808 20.049 6.719 1.00 78.56 126 HIS A CA 1
ATOM 914 C C . HIS A 1 126 ? 17.209 19.094 5.692 1.00 78.56 126 HIS A C 1
ATOM 916 O O . HIS A 1 126 ? 17.494 19.176 4.498 1.00 78.56 126 HIS A O 1
ATOM 922 N N . VAL A 1 127 ? 16.395 18.169 6.190 1.00 70.31 127 VAL A N 1
ATOM 923 C CA . VAL A 1 127 ? 15.710 17.138 5.413 1.00 70.31 127 VAL A CA 1
ATOM 924 C C . VAL A 1 127 ? 14.261 17.607 5.304 1.00 70.31 127 VAL A C 1
ATOM 926 O O . VAL A 1 127 ? 13.555 17.677 6.309 1.00 70.31 127 VAL A O 1
ATOM 929 N N . THR A 1 128 ? 13.824 18.037 4.120 1.00 71.06 128 THR A N 1
ATOM 930 C CA . THR A 1 128 ? 12.418 18.402 3.912 1.00 71.06 128 THR A CA 1
ATOM 931 C C . THR A 1 128 ? 11.520 17.171 4.111 1.00 71.06 128 THR A C 1
ATOM 933 O O . THR A 1 128 ? 11.944 16.042 3.874 1.00 71.06 128 THR A O 1
ATOM 936 N N . PRO A 1 129 ? 10.255 17.340 4.526 1.00 67.69 129 PRO A N 1
ATOM 937 C CA . PRO A 1 129 ? 9.362 16.214 4.831 1.00 67.69 129 PRO A CA 1
ATOM 938 C C . PRO A 1 129 ? 9.007 15.323 3.624 1.00 67.69 129 PRO A C 1
ATOM 940 O O . PRO A 1 129 ? 8.326 14.321 3.793 1.00 67.69 129 PRO A O 1
ATOM 943 N N . ASN A 1 130 ? 9.466 15.668 2.416 1.00 63.25 130 ASN A N 1
ATOM 944 C CA . ASN A 1 130 ? 9.215 14.935 1.177 1.00 63.25 130 ASN A CA 1
ATOM 945 C C . ASN A 1 130 ? 10.529 14.572 0.466 1.00 63.25 130 ASN A C 1
ATOM 947 O O . ASN A 1 130 ? 10.702 14.905 -0.708 1.00 63.25 130 ASN A O 1
ATOM 951 N N . LEU A 1 131 ? 11.482 13.931 1.153 1.00 71.12 131 LEU A N 1
ATOM 952 C CA . LEU A 1 131 ? 12.619 13.336 0.446 1.00 71.12 131 LEU A CA 1
ATOM 953 C C . LEU A 1 131 ? 12.256 11.959 -0.109 1.00 71.12 131 LEU A C 1
ATOM 955 O O . LEU A 1 131 ? 11.767 11.071 0.592 1.00 71.12 131 LEU A O 1
ATOM 959 N N . MET A 1 132 ? 12.516 11.812 -1.404 1.00 70.25 132 MET A N 1
ATOM 960 C CA . MET A 1 132 ? 12.284 10.600 -2.171 1.00 70.25 132 MET A CA 1
ATOM 961 C C . MET A 1 132 ? 13.601 9.824 -2.251 1.00 70.25 132 MET A C 1
ATOM 963 O O . MET A 1 132 ? 14.551 10.259 -2.901 1.00 70.25 132 MET A O 1
ATOM 967 N N . ALA A 1 133 ? 13.668 8.700 -1.545 1.00 71.69 133 ALA A N 1
ATOM 968 C CA . ALA A 1 133 ? 14.752 7.735 -1.643 1.00 71.69 133 ALA A CA 1
ATOM 969 C C . ALA A 1 133 ? 14.477 6.730 -2.780 1.00 71.69 133 ALA A C 1
ATOM 971 O O . ALA A 1 133 ? 13.351 6.653 -3.281 1.00 71.69 133 ALA A O 1
ATOM 972 N N . PRO A 1 134 ? 15.483 5.936 -3.197 1.00 71.81 134 PRO A N 1
ATOM 973 C CA . PRO A 1 134 ? 15.336 4.975 -4.294 1.00 71.81 134 PRO A CA 1
ATOM 974 C C . PRO A 1 134 ? 14.199 3.962 -4.102 1.00 71.81 134 PRO A C 1
ATOM 976 O O . PRO A 1 134 ? 13.647 3.473 -5.083 1.00 71.81 134 PRO A O 1
ATOM 979 N N . TYR A 1 135 ? 13.850 3.664 -2.851 1.00 79.06 135 TYR A N 1
ATOM 980 C CA . TYR A 1 135 ? 12.857 2.653 -2.483 1.00 79.06 135 TYR A CA 1
ATOM 981 C C . TYR A 1 135 ? 11.536 3.250 -1.967 1.00 79.06 135 TYR A C 1
ATOM 983 O O . TYR A 1 135 ? 10.612 2.508 -1.644 1.00 79.06 135 TYR A O 1
ATOM 991 N N . GLY A 1 136 ? 11.404 4.582 -1.924 1.00 76.88 136 GLY A N 1
ATOM 992 C CA . GLY A 1 136 ? 10.175 5.250 -1.496 1.00 76.88 136 GLY A CA 1
ATOM 993 C C . GLY A 1 136 ? 10.404 6.568 -0.762 1.00 76.88 136 GLY A C 1
ATOM 994 O O . GLY A 1 136 ? 11.515 7.088 -0.690 1.00 76.88 136 GLY A O 1
ATOM 995 N N . LEU A 1 137 ? 9.324 7.131 -0.222 1.00 76.69 137 LEU A N 1
ATOM 996 C CA . LEU A 1 137 ? 9.379 8.332 0.611 1.00 76.69 137 LEU A CA 1
ATOM 997 C C . LEU A 1 137 ? 9.991 7.987 1.973 1.00 76.69 137 LEU A C 1
ATOM 999 O O . LEU A 1 137 ? 9.539 7.054 2.636 1.00 76.69 137 LEU A O 1
ATOM 1003 N N . CYS A 1 138 ? 10.999 8.748 2.397 1.00 72.19 138 CYS A N 1
ATOM 1004 C CA . CYS A 1 138 ? 11.546 8.619 3.743 1.00 72.19 138 CYS A CA 1
ATOM 1005 C C . CYS A 1 138 ? 10.599 9.272 4.753 1.00 72.19 138 CYS A C 1
ATOM 1007 O O . CYS A 1 138 ? 10.225 10.435 4.599 1.00 72.19 138 CYS A O 1
ATOM 1009 N N . GLY A 1 139 ? 10.232 8.535 5.799 1.00 75.88 139 GLY A N 1
ATOM 1010 C CA . GLY A 1 139 ? 9.472 9.066 6.925 1.00 75.88 139 GLY A CA 1
ATOM 1011 C C . GLY A 1 139 ? 10.410 9.588 8.010 1.00 75.88 139 GLY A C 1
ATOM 1012 O O . GLY A 1 139 ? 11.376 8.919 8.378 1.00 75.88 139 GLY A O 1
ATOM 1013 N N . ILE A 1 140 ? 10.116 10.769 8.554 1.00 72.06 140 ILE A N 1
ATOM 1014 C CA . ILE A 1 140 ? 10.812 11.300 9.731 1.00 72.06 140 ILE A CA 1
ATOM 1015 C C . ILE A 1 140 ? 9.925 11.034 10.950 1.00 72.06 140 ILE A C 1
ATOM 1017 O O . ILE A 1 140 ? 8.872 11.652 11.099 1.00 72.06 140 ILE A O 1
ATOM 1021 N N . ALA A 1 141 ? 10.335 10.104 11.812 1.00 74.38 141 ALA A N 1
ATOM 1022 C CA . ALA A 1 141 ? 9.771 9.935 13.146 1.00 74.38 141 ALA A CA 1
ATOM 1023 C C . ALA A 1 141 ? 10.609 10.738 14.164 1.00 74.38 141 ALA A C 1
ATOM 1025 O O . ALA A 1 141 ? 11.783 11.026 13.910 1.00 74.38 141 ALA A O 1
ATOM 1026 N N . PRO A 1 142 ? 10.053 11.119 15.329 1.00 74.69 142 PRO A N 1
ATOM 1027 C CA . PRO A 1 142 ? 10.814 11.828 16.354 1.00 74.69 142 PRO A CA 1
ATOM 1028 C C . PRO A 1 142 ? 12.026 10.991 16.790 1.00 74.69 142 PRO A C 1
ATOM 1030 O O . PRO A 1 142 ? 11.870 9.930 17.388 1.00 74.69 142 PRO A O 1
ATOM 1033 N N . GLY A 1 143 ? 13.234 11.458 16.464 1.00 70.31 143 GLY A N 1
ATOM 1034 C CA . GLY A 1 143 ? 14.491 10.790 16.817 1.00 70.31 143 GLY A CA 1
ATOM 1035 C C . GLY A 1 143 ? 14.962 9.686 15.861 1.00 70.31 143 GLY A C 1
ATOM 1036 O O . GLY A 1 143 ? 16.027 9.122 16.102 1.00 70.31 143 GLY A O 1
ATOM 1037 N N . ALA A 1 144 ? 14.234 9.390 14.777 1.00 70.38 144 ALA A N 1
ATOM 1038 C CA . ALA A 1 144 ? 14.674 8.431 13.763 1.00 70.38 144 ALA A CA 1
ATOM 1039 C C . ALA A 1 144 ? 14.077 8.748 12.383 1.00 70.38 144 ALA A C 1
ATOM 1041 O O . ALA A 1 144 ? 12.862 8.830 12.221 1.00 70.38 144 ALA A O 1
ATOM 1042 N N . ALA A 1 145 ? 14.930 8.879 11.368 1.00 68.31 145 ALA A N 1
ATOM 1043 C CA . ALA A 1 145 ? 14.503 8.909 9.974 1.00 68.31 145 ALA A CA 1
ATOM 1044 C C . ALA A 1 145 ? 14.655 7.503 9.383 1.00 68.31 145 ALA A C 1
ATOM 1046 O O . ALA A 1 145 ? 15.736 6.919 9.435 1.00 68.31 145 ALA A O 1
ATOM 1047 N N . GLY A 1 146 ? 13.561 6.957 8.855 1.00 70.25 146 GLY A N 1
ATOM 1048 C CA . GLY A 1 146 ? 13.520 5.641 8.227 1.00 70.25 146 GLY A CA 1
ATOM 1049 C C . GLY A 1 146 ? 13.097 5.769 6.772 1.00 70.25 146 GLY A C 1
ATOM 1050 O O . GLY A 1 146 ? 12.040 6.330 6.478 1.00 70.25 146 GLY A O 1
ATOM 1051 N N . CYS A 1 147 ? 13.916 5.246 5.865 1.00 68.75 147 CYS A N 1
ATOM 1052 C CA . CYS A 1 147 ? 13.537 5.053 4.471 1.00 68.75 147 CYS A CA 1
ATOM 1053 C C . CYS A 1 147 ? 13.230 3.559 4.267 1.00 68.75 147 CYS A C 1
ATOM 1055 O O . CYS A 1 147 ? 13.962 2.739 4.832 1.00 68.75 147 CYS A O 1
ATOM 1057 N N . PRO A 1 148 ? 12.151 3.211 3.541 1.00 67.44 148 PRO A N 1
ATOM 1058 C CA . PRO A 1 148 ? 11.868 1.825 3.173 1.00 67.44 148 PRO A CA 1
ATOM 1059 C C . PRO A 1 148 ? 12.974 1.222 2.297 1.00 67.44 148 PRO A C 1
ATOM 1061 O O . PRO A 1 148 ? 13.766 2.003 1.718 1.00 67.44 148 PRO A O 1
#

Secondary structure (DSSP, 8-state):
-----SSSS-SS---------GGGSHHHHHHHHHHHHHHHTT-TTHHHHHHHHHHHHH-------PPP---PPP--PPPP----PPPPPPPPPPPPPPPP---PPP-EEEEETTEEEETTS-EES---TT-EETTEEPEEETTEEE--

Organism: NCBI:txid2079448

pLDDT: mean 79.45, std 14.08, range [42.78, 98.19]

Foldseek 3Di:
DDDDPPDDPPPPDPPPDDVPQLCPDPQLVVLVVVLVVCVVVVPPCNVVSVVSSCCSRVVPDPPPPPPPPDPDPDDDDPDDDDDDDPDDDDDDDDDDDDDDPDDDPWAFDDAFQQATATPVRDGDRDDPCADAHPQGGWHDDNGDIDDD

Radius of gyration: 33.64 Å; chains: 1; bounding box: 83×51×95 Å

Sequence (148 aa):
MLPRIALLSLLAFASIANAQDPLKSPECTAALAQLESARAANSPNVETVRRAASNACFGVPAASARPSRSVQAPIRVPPPVIEVKPRAPLPPIPTLPPPVPIERGPTISSCDAAGCWVNNGNRLQHVTPNLMAPYGLCGIAPGAAGCP